Protein AF-A0A365QSW8-F1 (afdb_monomer)

Radius of gyration: 16.39 Å; Cα contacts (8 Å, |Δi|>4): 113; chains: 1; bounding box: 44×19×41 Å

Nearest PDB structures (foldseek):
  6dv5-assembly1_P  TM=6.011E-01  e=3.135E-01  Homo sapiens
  6dv5-assembly1_J  TM=5.999E-01  e=4.322E-01  Homo sapiens
  7d7f-assembly1_A  TM=3.339E-01  e=1.895E+00  Mus musculus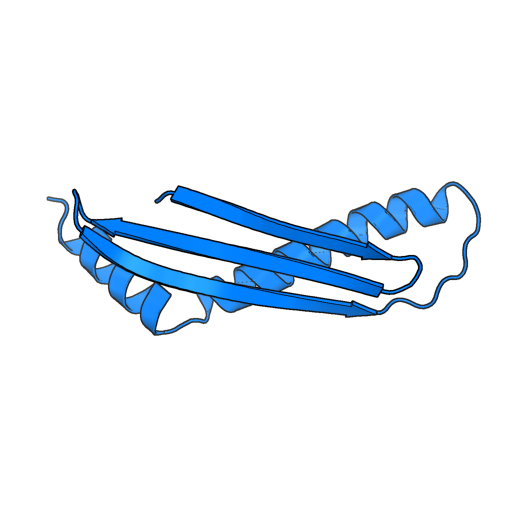
  6yfo-assembly1_AA  TM=3.237E-01  e=4.096E+00  Leviviridae sp.
  7d7f-assembly1_D  TM=4.682E-01  e=8.304E+00  Mus musculus

Organism: NCBI:txid2234132

Solvent-accessible surface area (backbone atoms only — not comparable to full-atom values): 5100 Å² total; per-residue (Å²): 119,54,80,46,80,73,46,80,47,80,49,99,47,37,38,40,41,34,38,35,44,39,36,55,58,90,90,44,77,76,42,79,46,77,49,77,24,76,50,75,52,86,78,76,81,56,68,76,56,42,58,54,50,50,53,52,49,54,51,50,45,51,51,49,41,48,48,56,48,70,69,29,65,66,53,50,51,50,52,51,51,55,62,71,70,58,133

Seco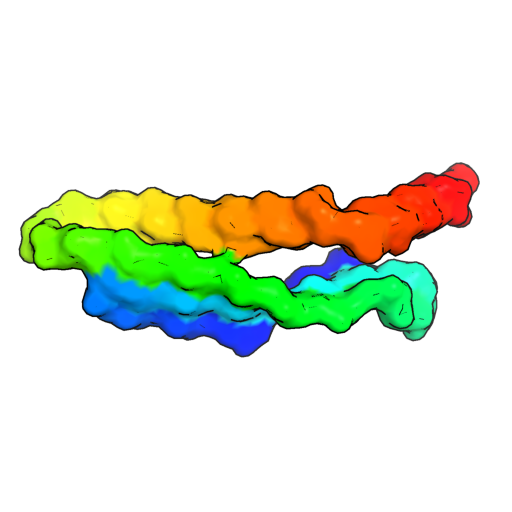ndary structure (DSSP, 8-state):
-EEEEEEEEEETTEEEEEEEEEEEETTEEEEEEEEEEEEE------THHHHHHHHHHHHHHHHHHHHHHHT-HHHHHHHHHHHHS--

Sequence (87 aa):
MTVSLSDVHVLDGHAELAGRFIVSDGRAVVYDKVLRAQTKWDVQFIGGLAAQDGMMQTTAIFQSLLHQLFDDPEFIEVSRKIAMSYP

pLDDT: mean 74.04, std 14.8, range [51.28, 93.69]

Foldseek 3Di:
DDWDFDDWDDDQFKTKGWTWDWDDDPPDTQDTDIFIFMDGDDDPPDPPVVVVVVVVVVVVSVVVRVVVQVPPPSNVVVVVVSVVPPD

Mean predicted aligned error: 9.29 Å

Structure (mmCIF, N/CA/C/O backbone):
data_AF-A0A365QSW8-F1
#
_entry.id   AF-A0A365QSW8-F1
#
loop_
_atom_site.group_PDB
_atom_site.id
_atom_site.type_symbol
_atom_site.label_atom_id
_atom_site.label_alt_id
_atom_site.label_comp_id
_atom_site.label_asym_id
_atom_site.label_entity_id
_atom_site.label_seq_id
_atom_site.pdbx_PDB_ins_code
_atom_site.Cartn_x
_atom_site.Cartn_y
_atom_site.Cartn_z
_atom_site.occupancy
_atom_site.B_iso_or_equiv
_atom_site.auth_seq_id
_atom_site.auth_comp_id
_atom_site.auth_asym_id
_atom_site.auth_atom_id
_atom_site.pdbx_PDB_model_num
ATOM 1 N N . MET A 1 1 ? -2.773 6.023 10.416 1.00 56.81 1 MET A N 1
ATOM 2 C CA . MET A 1 1 ? -2.283 5.103 9.368 1.00 56.81 1 MET A CA 1
ATOM 3 C C . MET A 1 1 ? -0.767 5.066 9.452 1.00 56.81 1 MET A C 1
ATOM 5 O O . MET A 1 1 ? -0.173 6.137 9.424 1.00 56.81 1 MET A O 1
ATOM 9 N N . THR A 1 2 ? -0.159 3.887 9.602 1.00 56.97 2 THR A N 1
ATOM 10 C CA . THR A 1 2 ? 1.303 3.744 9.700 1.00 56.97 2 THR A CA 1
ATOM 11 C C . THR A 1 2 ? 1.782 2.912 8.522 1.00 56.97 2 THR A C 1
ATOM 13 O O . THR A 1 2 ?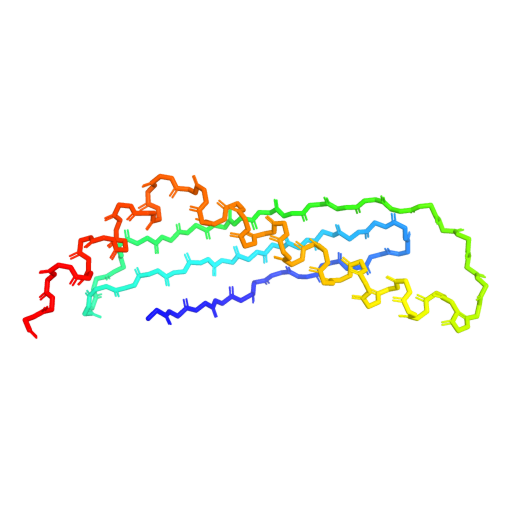 1.412 1.752 8.387 1.00 56.97 2 THR A O 1
ATOM 16 N N . VAL A 1 3 ? 2.591 3.508 7.653 1.00 53.00 3 VAL A N 1
ATOM 17 C CA . VAL A 1 3 ? 3.144 2.819 6.484 1.00 53.00 3 VAL A CA 1
ATOM 18 C C . VAL A 1 3 ? 4.592 2.458 6.781 1.00 53.00 3 VAL A C 1
ATOM 20 O O . VAL A 1 3 ? 5.378 3.338 7.128 1.00 53.00 3 VAL A O 1
ATOM 23 N N . SER A 1 4 ? 4.937 1.177 6.636 1.00 58.75 4 SER A N 1
ATOM 24 C CA . SER A 1 4 ? 6.283 0.670 6.900 1.00 58.75 4 SER A CA 1
ATOM 25 C C . SER A 1 4 ? 6.846 0.012 5.644 1.00 58.75 4 SER A C 1
ATOM 27 O O . SER A 1 4 ? 6.444 -1.081 5.240 1.00 58.75 4 SER A O 1
ATOM 29 N N . LEU A 1 5 ? 7.815 0.672 5.015 1.00 52.19 5 LEU A N 1
ATOM 30 C CA . LEU A 1 5 ? 8.544 0.085 3.898 1.00 52.19 5 LEU A CA 1
ATOM 31 C C . LEU A 1 5 ? 9.426 -1.048 4.431 1.00 52.19 5 LEU A C 1
ATOM 33 O O . LEU A 1 5 ? 10.239 -0.820 5.323 1.00 52.19 5 LEU A O 1
ATOM 37 N N . SER A 1 6 ? 9.205 -2.268 3.945 1.00 56.28 6 SER A N 1
ATOM 38 C CA . SER A 1 6 ? 9.845 -3.459 4.518 1.00 56.28 6 SER A CA 1
ATOM 39 C C . SER A 1 6 ? 11.033 -3.929 3.696 1.00 56.28 6 SER A C 1
ATOM 41 O O . SER A 1 6 ? 11.985 -4.432 4.278 1.00 56.28 6 SER A O 1
ATOM 43 N N . ASP A 1 7 ? 10.989 -3.754 2.371 1.00 54.81 7 ASP A N 1
ATOM 44 C CA . ASP A 1 7 ? 12.025 -4.286 1.497 1.00 54.81 7 ASP A CA 1
ATOM 45 C C . ASP A 1 7 ? 12.163 -3.461 0.205 1.00 54.81 7 ASP A C 1
ATOM 47 O O . ASP A 1 7 ? 11.175 -3.156 -0.470 1.00 54.81 7 ASP A O 1
ATOM 51 N N . VAL A 1 8 ? 13.397 -3.076 -0.132 1.00 54.25 8 VAL A N 1
ATOM 52 C CA . VAL A 1 8 ? 13.726 -2.314 -1.345 1.00 54.25 8 VAL A CA 1
ATOM 53 C C . VAL A 1 8 ? 14.932 -2.964 -2.003 1.00 54.25 8 VAL A C 1
ATOM 55 O O . VAL A 1 8 ? 16.036 -2.897 -1.466 1.00 54.25 8 VAL A O 1
ATOM 58 N N . HIS A 1 9 ? 14.734 -3.548 -3.181 1.00 51.28 9 HIS A N 1
ATOM 59 C CA . HIS A 1 9 ? 15.811 -4.115 -3.982 1.00 51.28 9 HIS A CA 1
ATOM 60 C C . HIS A 1 9 ? 15.897 -3.373 -5.319 1.00 51.28 9 HIS A C 1
ATOM 62 O O . HIS A 1 9 ? 15.066 -3.551 -6.208 1.00 51.28 9 HIS A O 1
ATOM 68 N N . VAL A 1 10 ? 16.927 -2.536 -5.473 1.00 52.84 10 VAL A N 1
ATOM 69 C CA . VAL A 1 10 ? 17.251 -1.864 -6.740 1.00 52.84 10 VAL A CA 1
ATOM 70 C C . VAL A 1 10 ? 18.521 -2.503 -7.295 1.00 52.84 10 VAL A C 1
ATOM 72 O O . VAL A 1 10 ? 19.592 -2.347 -6.715 1.00 52.84 10 VAL A O 1
ATOM 75 N N . LEU A 1 11 ? 18.395 -3.254 -8.389 1.00 52.50 11 LEU A N 1
ATOM 76 C CA . LEU A 1 11 ? 19.512 -3.850 -9.126 1.00 52.50 11 LEU A CA 1
ATOM 77 C C . LEU A 1 11 ? 19.599 -3.192 -10.511 1.00 52.50 11 LEU A C 1
ATOM 79 O O . LEU A 1 11 ? 18.591 -2.734 -11.052 1.00 52.50 11 LEU A O 1
ATOM 83 N N . ASP A 1 12 ? 20.793 -3.136 -11.103 1.00 54.91 12 ASP A N 1
ATOM 84 C CA . ASP A 1 12 ? 20.986 -2.555 -12.437 1.00 54.91 12 ASP A CA 1
ATOM 85 C C . ASP A 1 12 ? 20.065 -3.240 -13.473 1.00 54.91 12 ASP A C 1
ATOM 87 O O . ASP A 1 12 ? 20.239 -4.410 -13.811 1.00 54.91 12 ASP A O 1
ATOM 91 N N . GLY A 1 13 ? 19.047 -2.510 -13.953 1.00 53.38 13 GLY A N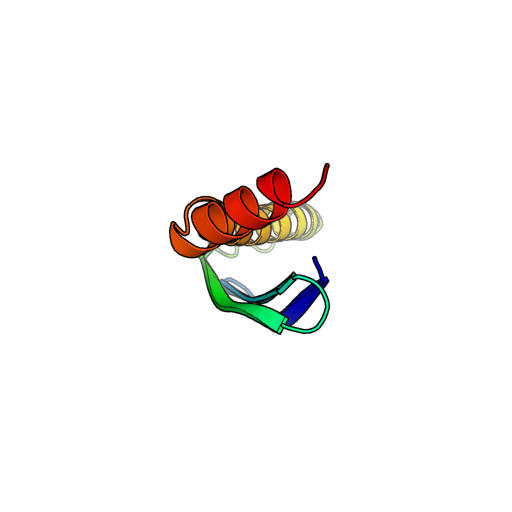 1
ATOM 92 C CA . GLY A 1 13 ? 18.073 -2.965 -14.961 1.00 53.38 13 GLY A CA 1
ATOM 93 C C . GLY A 1 13 ? 16.759 -3.564 -14.430 1.00 53.38 13 GLY A C 1
ATOM 94 O O . GLY A 1 13 ? 15.864 -3.860 -15.227 1.00 53.38 13 GLY A O 1
ATOM 95 N N . HIS A 1 14 ? 16.599 -3.730 -13.113 1.00 59.91 14 HIS A N 1
ATOM 96 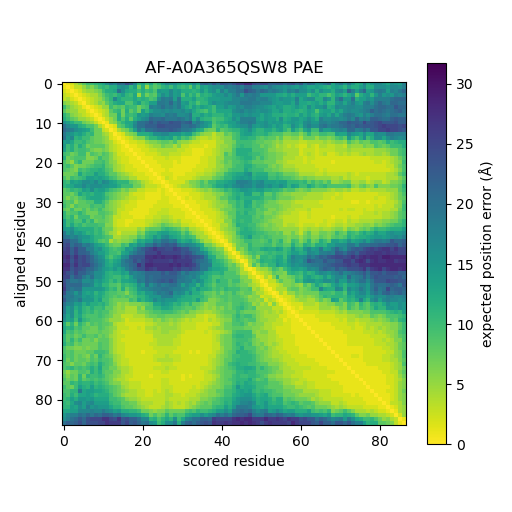C CA . HIS A 1 14 ? 15.352 -4.193 -12.493 1.00 59.91 14 HIS A CA 1
ATOM 97 C C . HIS A 1 14 ? 15.209 -3.655 -11.066 1.00 59.91 14 HIS A C 1
ATOM 99 O O . HIS A 1 14 ? 16.097 -3.837 -10.234 1.00 59.91 14 HIS A O 1
ATOM 105 N N . ALA A 1 15 ? 14.060 -3.061 -10.749 1.00 65.88 15 ALA A N 1
ATOM 106 C CA . ALA A 1 15 ? 13.720 -2.701 -9.378 1.00 65.88 15 ALA A CA 1
ATOM 107 C C . ALA A 1 15 ? 12.525 -3.525 -8.898 1.00 65.88 15 ALA A C 1
ATOM 109 O O . ALA A 1 15 ? 11.502 -3.624 -9.578 1.00 65.88 15 ALA A O 1
ATOM 110 N N . GLU A 1 16 ? 12.666 -4.096 -7.706 1.00 71.56 16 GLU A N 1
ATOM 111 C CA . GLU A 1 16 ? 11.580 -4.687 -6.936 1.00 71.56 16 GLU A CA 1
ATOM 112 C C . GLU A 1 16 ? 11.374 -3.849 -5.674 1.00 71.56 16 GLU A C 1
ATOM 114 O O . GLU A 1 16 ? 12.305 -3.575 -4.910 1.00 71.56 16 GLU A O 1
ATOM 119 N N . LEU A 1 17 ? 10.133 -3.435 -5.453 1.00 78.19 17 LEU A N 1
ATOM 120 C CA . LEU A 1 17 ? 9.731 -2.686 -4.277 1.00 78.19 17 LEU A CA 1
ATOM 121 C C . LEU A 1 17 ? 8.635 -3.452 -3.548 1.00 78.19 17 LEU A C 1
ATOM 123 O O . LEU A 1 17 ? 7.566 -3.686 -4.116 1.00 78.19 17 LEU A O 1
ATOM 127 N N . ALA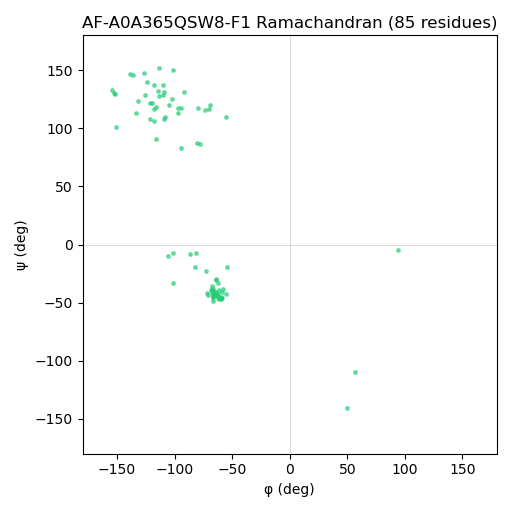 A 1 18 ? 8.880 -3.790 -2.281 1.00 81.31 18 ALA A N 1
ATOM 128 C CA . ALA A 1 18 ? 7.884 -4.401 -1.415 1.00 81.31 18 ALA A CA 1
ATOM 129 C C . ALA A 1 18 ? 7.555 -3.486 -0.225 1.00 81.31 18 ALA A C 1
ATOM 131 O O . ALA A 1 18 ? 8.391 -3.177 0.630 1.00 81.31 18 ALA A O 1
ATOM 132 N N . GLY A 1 19 ? 6.296 -3.062 -0.143 1.00 81.38 19 GLY A N 1
ATOM 133 C CA . GLY A 1 19 ? 5.787 -2.257 0.965 1.00 81.38 19 GLY A CA 1
ATOM 134 C C . GLY A 1 19 ? 4.835 -3.061 1.832 1.00 81.38 19 GLY A C 1
ATOM 135 O O . GLY A 1 19 ? 3.909 -3.675 1.305 1.00 81.38 19 GLY A O 1
ATOM 136 N N . ARG A 1 20 ? 5.030 -3.034 3.157 1.00 87.44 20 ARG A N 1
ATOM 137 C CA . ARG A 1 20 ? 4.036 -3.535 4.109 1.00 87.44 20 ARG A CA 1
ATOM 138 C C . ARG A 1 20 ? 3.167 -2.376 4.574 1.00 87.44 20 ARG A C 1
ATOM 140 O O . ARG A 1 20 ? 3.627 -1.420 5.198 1.00 87.44 20 ARG A O 1
ATOM 147 N N . PHE A 1 21 ? 1.890 -2.471 4.267 1.00 86.88 21 PHE A N 1
ATOM 148 C CA . PHE A 1 21 ? 0.904 -1.457 4.576 1.00 86.88 21 PHE A CA 1
ATOM 149 C C . PHE A 1 21 ? 0.060 -1.941 5.744 1.00 86.88 21 PHE A C 1
ATOM 151 O O . PHE A 1 21 ? -0.583 -2.985 5.653 1.00 86.88 21 PHE A O 1
ATOM 158 N N . ILE A 1 22 ? 0.086 -1.176 6.837 1.00 88.62 22 ILE A N 1
ATOM 159 C CA . ILE A 1 22 ? -0.638 -1.496 8.063 1.00 88.62 22 ILE A CA 1
ATOM 160 C C . ILE A 1 22 ? -1.630 -0.367 8.350 1.00 88.62 22 ILE A C 1
ATOM 162 O O . ILE A 1 22 ? -1.262 0.801 8.514 1.00 88.62 22 ILE A O 1
ATOM 166 N N . VAL A 1 23 ? -2.912 -0.711 8.431 1.00 86.94 23 VAL A N 1
ATOM 167 C CA . VAL A 1 23 ? -3.952 0.205 8.906 1.00 86.94 23 VAL A CA 1
ATOM 168 C C . VAL A 1 23 ? -4.437 -0.283 10.258 1.00 86.94 23 VAL A C 1
ATOM 170 O O . VAL A 1 23 ? -4.812 -1.444 10.425 1.00 86.94 23 VAL A O 1
ATOM 173 N N . SER A 1 24 ? -4.440 0.633 11.220 1.00 85.81 24 SER A N 1
ATOM 174 C CA . SER A 1 24 ? -4.931 0.387 12.569 1.00 85.81 24 SER A CA 1
ATOM 175 C C . SER A 1 24 ? -6.116 1.296 12.861 1.00 85.81 24 SER A C 1
ATOM 177 O O . SER A 1 24 ? -6.061 2.489 12.553 1.00 85.81 24 SER A O 1
ATOM 179 N N . ASP A 1 25 ? -7.141 0.731 13.491 1.00 83.56 25 ASP A N 1
ATOM 180 C CA . ASP A 1 25 ? -8.247 1.455 14.109 1.00 83.56 25 ASP A CA 1
ATOM 181 C C . ASP A 1 25 ? -8.113 1.340 15.636 1.00 83.56 25 ASP A C 1
ATOM 183 O O . ASP A 1 25 ? -8.220 0.259 16.227 1.00 83.56 25 ASP A O 1
ATOM 187 N N . GLY A 1 26 ? -7.745 2.446 16.283 1.00 83.44 26 GLY A N 1
ATOM 188 C CA . GLY A 1 26 ? -7.327 2.446 17.683 1.00 83.44 26 GLY A CA 1
ATOM 189 C C . GLY A 1 26 ? -6.151 1.491 17.939 1.00 83.44 26 GLY A C 1
ATOM 190 O O . GLY A 1 26 ? -5.021 1.757 17.531 1.00 83.44 26 GLY A O 1
ATOM 191 N N . ARG A 1 27 ? -6.410 0.385 18.652 1.00 82.94 27 ARG A N 1
ATOM 192 C CA . ARG A 1 27 ? -5.413 -0.662 18.970 1.00 82.94 27 ARG A CA 1
ATOM 193 C C . ARG A 1 27 ? -5.519 -1.902 18.078 1.00 82.94 27 ARG A C 1
ATOM 195 O O . ARG A 1 27 ? -4.669 -2.781 18.183 1.00 82.94 27 ARG A O 1
ATOM 202 N N . ALA A 1 28 ? -6.550 -1.997 17.241 1.00 85.06 28 ALA A N 1
ATOM 203 C CA . ALA A 1 28 ? -6.760 -3.139 16.365 1.00 85.06 28 ALA A CA 1
ATOM 204 C C . ALA A 1 28 ? -6.095 -2.889 15.009 1.00 85.06 28 ALA A C 1
ATOM 206 O O . ALA A 1 28 ? -6.292 -1.837 14.405 1.00 85.06 28 ALA A O 1
ATOM 207 N N . VAL A 1 29 ? -5.321 -3.859 14.518 1.00 89.44 29 VAL A N 1
ATOM 208 C CA . VAL A 1 29 ? -4.869 -3.871 13.122 1.00 89.44 29 VAL A CA 1
ATOM 209 C C . VAL A 1 29 ? -6.025 -4.390 12.278 1.00 89.44 29 VAL A C 1
ATOM 211 O O . VAL A 1 29 ? -6.477 -5.514 12.477 1.00 89.44 29 VAL A O 1
ATOM 214 N N . VAL A 1 30 ? -6.520 -3.552 11.374 1.00 90.56 30 VAL A N 1
ATOM 215 C CA . VAL A 1 30 ? -7.674 -3.856 10.514 1.00 90.56 30 VAL A CA 1
ATOM 216 C C . VAL A 1 30 ? -7.267 -4.139 9.072 1.00 90.56 30 VAL A C 1
ATOM 218 O O . VAL A 1 30 ? -8.090 -4.596 8.292 1.00 90.56 30 VAL A O 1
ATOM 221 N N . TYR A 1 31 ? -6.004 -3.889 8.728 1.00 91.50 31 TYR A N 1
ATOM 222 C CA . TYR A 1 31 ? -5.409 -4.234 7.443 1.00 91.50 31 TYR A CA 1
ATOM 223 C C . TYR A 1 31 ? -3.901 -4.387 7.608 1.00 91.50 31 TYR A C 1
ATOM 225 O O . TYR A 1 31 ? -3.256 -3.536 8.222 1.00 91.50 31 TYR A O 1
ATOM 233 N N . ASP A 1 32 ? -3.350 -5.463 7.059 1.00 91.81 32 ASP A N 1
ATOM 234 C CA . ASP A 1 32 ? -1.921 -5.760 7.068 1.00 91.81 32 ASP A CA 1
ATOM 235 C C . ASP A 1 32 ? -1.573 -6.573 5.822 1.00 91.81 32 ASP A C 1
ATOM 237 O O . ASP A 1 32 ? -1.835 -7.776 5.753 1.00 91.81 32 ASP A O 1
ATOM 241 N N . LYS A 1 33 ? -1.016 -5.903 4.814 1.00 89.81 33 LYS A N 1
ATOM 242 C CA . LYS A 1 33 ? -0.631 -6.546 3.556 1.00 89.81 33 LYS A CA 1
ATOM 243 C C . LYS A 1 33 ? 0.733 -6.100 3.086 1.00 89.81 33 LYS A C 1
ATOM 245 O O . LYS A 1 33 ? 1.106 -4.937 3.212 1.00 89.81 33 LYS A O 1
ATOM 250 N N . VAL A 1 34 ? 1.444 -7.034 2.465 1.00 89.12 34 VAL A N 1
ATOM 251 C CA . VAL A 1 34 ? 2.650 -6.747 1.692 1.00 89.12 34 VAL A CA 1
ATOM 252 C C . VAL A 1 34 ? 2.261 -6.661 0.224 1.00 89.12 34 VAL A C 1
ATOM 254 O O . VAL A 1 34 ? 1.807 -7.649 -0.349 1.00 89.12 34 VAL A O 1
ATOM 257 N N . LEU A 1 35 ? 2.451 -5.491 -0.376 1.00 87.25 35 LEU A N 1
ATOM 258 C CA . LEU A 1 35 ? 2.291 -5.280 -1.813 1.00 87.25 35 LEU A CA 1
ATOM 259 C C . LEU A 1 35 ? 3.663 -5.261 -2.477 1.00 87.25 35 LEU A C 1
ATOM 261 O O . LEU A 1 35 ? 4.652 -4.875 -1.848 1.00 87.25 35 LEU A O 1
ATOM 265 N N . ARG A 1 36 ? 3.719 -5.694 -3.738 1.00 85.69 36 ARG A N 1
ATOM 266 C CA . ARG A 1 36 ? 4.957 -5.806 -4.511 1.00 85.69 36 ARG A CA 1
ATOM 267 C C . ARG A 1 36 ? 4.771 -5.179 -5.882 1.00 85.69 36 ARG A C 1
ATOM 269 O O . ARG A 1 36 ? 3.912 -5.596 -6.659 1.00 85.69 36 ARG A O 1
ATOM 276 N N . ALA A 1 37 ? 5.626 -4.217 -6.186 1.00 81.50 37 ALA A N 1
ATOM 277 C CA . ALA A 1 37 ? 5.763 -3.653 -7.513 1.00 81.50 37 ALA A CA 1
ATOM 278 C C . ALA A 1 37 ? 7.110 -4.091 -8.094 1.00 81.50 37 ALA A C 1
ATOM 280 O O . ALA A 1 37 ? 8.126 -4.083 -7.402 1.00 81.50 37 ALA A O 1
ATOM 281 N N . GLN A 1 38 ? 7.102 -4.469 -9.367 1.00 74.25 38 GLN A N 1
ATOM 282 C CA . GLN A 1 38 ? 8.298 -4.813 -10.127 1.00 74.25 38 GLN A CA 1
ATOM 283 C C . GLN A 1 38 ? 8.353 -3.931 -11.369 1.00 74.25 38 GLN A C 1
ATOM 285 O O . GLN A 1 38 ? 7.326 -3.694 -12.009 1.00 74.25 38 GLN A O 1
ATOM 290 N N . THR A 1 39 ? 9.539 -3.454 -11.723 1.00 68.56 39 THR A N 1
ATOM 291 C CA . THR A 1 39 ? 9.769 -2.770 -12.994 1.00 68.56 39 THR A CA 1
ATOM 292 C C . THR A 1 39 ? 11.092 -3.219 -13.594 1.00 68.56 39 THR A C 1
ATOM 294 O O . THR A 1 39 ? 12.055 -3.514 -12.883 1.00 68.56 39 THR A O 1
ATOM 297 N N . LYS A 1 40 ? 11.134 -3.266 -14.922 1.00 63.19 40 LYS A N 1
ATOM 298 C CA . LYS A 1 40 ? 12.313 -3.618 -15.707 1.00 63.19 40 LYS A CA 1
ATOM 299 C C . LYS A 1 40 ? 12.560 -2.497 -16.704 1.00 63.19 40 LYS A C 1
ATOM 301 O O . LYS A 1 40 ? 11.642 -2.133 -17.436 1.00 63.19 40 LYS A O 1
ATOM 306 N N . TRP A 1 41 ? 13.782 -1.979 -16.760 1.00 66.56 41 TRP A N 1
ATOM 307 C CA . TRP A 1 41 ? 14.172 -0.979 -17.753 1.00 66.56 41 TRP A CA 1
ATOM 308 C C . TRP A 1 41 ? 15.421 -1.424 -18.510 1.00 66.56 41 TRP A C 1
ATOM 310 O O . TRP A 1 41 ? 16.285 -2.117 -17.974 1.00 66.56 41 TRP A O 1
ATOM 320 N N . ASP A 1 42 ? 15.497 -1.032 -19.779 1.00 56.03 42 ASP A N 1
ATOM 321 C CA . ASP A 1 42 ? 16.644 -1.309 -20.636 1.00 56.03 42 ASP A CA 1
ATOM 322 C C . ASP A 1 42 ? 17.808 -0.402 -20.212 1.00 56.03 42 ASP A C 1
ATOM 324 O O . ASP A 1 42 ? 17.709 0.826 -20.245 1.00 56.03 42 ASP A O 1
ATOM 328 N N . VAL A 1 43 ? 18.897 -0.997 -19.727 1.00 52.47 43 VAL A N 1
ATOM 329 C CA . VAL A 1 43 ? 20.044 -0.265 -19.176 1.00 52.47 43 VAL A CA 1
ATOM 330 C C . VAL A 1 43 ? 20.932 0.240 -20.316 1.00 52.47 43 VAL A C 1
ATOM 332 O O . VAL A 1 43 ? 21.899 -0.406 -20.707 1.00 52.47 43 VAL A O 1
ATOM 335 N N . GLN A 1 44 ? 20.631 1.426 -20.847 1.00 55.19 44 GLN A N 1
ATOM 336 C CA . GLN A 1 44 ? 21.609 2.223 -21.597 1.00 55.19 44 GLN A CA 1
ATOM 337 C C . GLN A 1 44 ? 22.266 3.216 -20.633 1.00 55.19 44 GLN A C 1
ATOM 339 O O . GLN A 1 44 ? 21.850 4.361 -20.482 1.00 55.19 44 GLN A O 1
ATOM 344 N N . PHE A 1 45 ? 23.275 2.738 -19.907 1.00 53.91 45 PHE A N 1
ATOM 345 C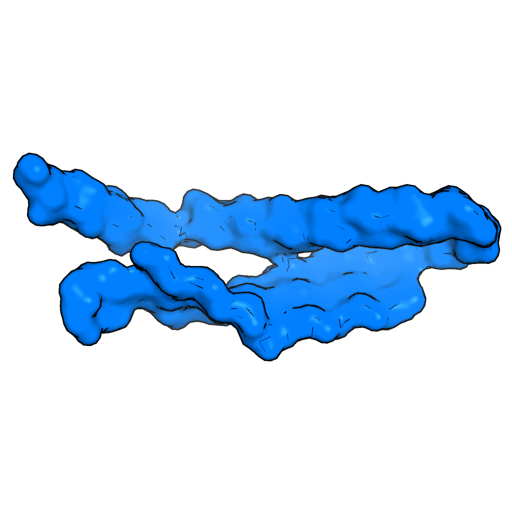 CA . PHE A 1 45 ? 23.926 3.479 -18.827 1.00 53.91 45 PHE A CA 1
ATOM 346 C C . PHE A 1 45 ? 24.898 4.535 -19.391 1.00 53.91 45 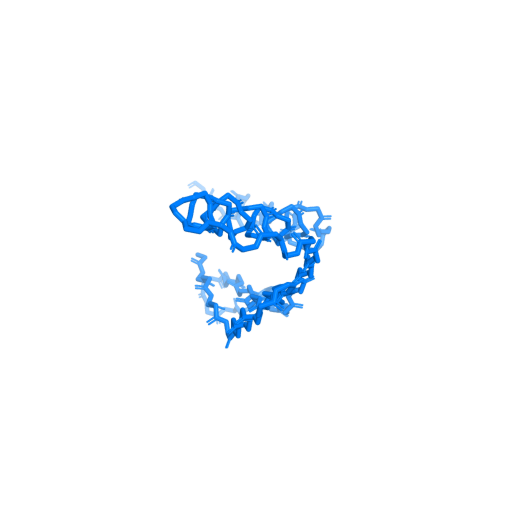PHE A C 1
ATOM 348 O O . PHE A 1 45 ? 26.087 4.274 -19.564 1.00 53.91 45 PHE A O 1
ATOM 355 N N . ILE A 1 46 ? 24.404 5.739 -19.704 1.00 51.78 46 ILE A N 1
ATOM 356 C CA . ILE A 1 46 ? 25.234 6.888 -20.115 1.00 51.78 46 ILE A CA 1
ATOM 357 C C . ILE A 1 46 ? 25.106 8.017 -19.077 1.00 51.78 46 ILE A C 1
ATOM 359 O O . ILE A 1 46 ? 24.251 8.893 -19.190 1.00 51.78 46 ILE A O 1
ATOM 363 N N . GLY A 1 47 ? 25.985 8.025 -18.069 1.00 58.41 47 GLY A N 1
ATOM 364 C CA . GLY A 1 47 ? 26.223 9.182 -17.187 1.00 58.41 47 GLY A CA 1
ATOM 365 C C . GLY A 1 47 ? 24.965 9.827 -16.579 1.00 58.41 47 GLY A C 1
ATOM 366 O O . GLY A 1 47 ? 24.043 9.130 -16.180 1.00 58.41 47 GLY A O 1
ATOM 367 N N . GLY A 1 48 ? 24.919 11.164 -16.490 1.00 56.38 48 GLY A N 1
ATOM 368 C CA . GLY A 1 48 ? 23.854 11.929 -15.811 1.00 56.38 48 GLY A CA 1
ATOM 369 C C . GLY A 1 48 ? 22.407 11.644 -16.251 1.00 56.38 48 GLY A C 1
ATOM 370 O O . GLY A 1 48 ? 21.496 11.887 -15.462 1.00 56.38 48 GLY A O 1
ATOM 371 N N . LEU A 1 49 ? 22.188 11.061 -17.439 1.00 56.31 49 LEU A N 1
ATOM 372 C CA . LEU A 1 49 ? 20.873 10.563 -17.866 1.00 56.31 49 LEU A CA 1
ATOM 373 C C . LEU A 1 49 ? 20.415 9.373 -17.008 1.00 56.31 49 LEU A C 1
ATOM 375 O O . LEU A 1 49 ? 19.266 9.339 -16.588 1.00 56.31 49 LEU A O 1
ATOM 379 N N . ALA A 1 50 ? 21.329 8.479 -16.619 1.00 58.84 50 ALA A N 1
ATOM 380 C CA . ALA A 1 50 ? 21.027 7.334 -15.758 1.00 58.84 50 ALA A CA 1
ATOM 381 C C . ALA A 1 50 ? 20.567 7.747 -14.346 1.00 58.84 50 ALA A C 1
ATOM 383 O O . ALA A 1 50 ? 19.755 7.056 -13.738 1.00 58.84 50 ALA A O 1
ATOM 384 N N . ALA A 1 51 ? 21.044 8.883 -13.820 1.00 57.25 51 ALA A N 1
ATOM 385 C CA . ALA A 1 51 ? 20.584 9.404 -12.530 1.00 57.25 51 ALA A CA 1
ATOM 386 C C . ALA A 1 51 ? 19.156 9.970 -12.618 1.00 57.25 51 ALA A C 1
ATOM 388 O O . ALA A 1 51 ? 18.333 9.716 -11.737 1.00 57.25 51 ALA A O 1
ATOM 389 N N . GLN A 1 52 ? 18.845 10.707 -13.692 1.00 60.91 52 GLN A N 1
ATOM 390 C CA . GLN A 1 52 ? 17.494 11.219 -13.938 1.00 60.91 52 GLN A CA 1
ATOM 391 C C . GLN A 1 52 ? 16.511 10.079 -14.211 1.00 60.91 52 GLN A C 1
ATOM 393 O O . GLN A 1 52 ? 15.433 10.046 -13.616 1.00 60.91 52 GLN A O 1
ATOM 398 N N . ASP A 1 53 ? 16.912 9.112 -15.035 1.00 62.41 53 ASP A N 1
ATOM 399 C CA . ASP A 1 53 ? 16.138 7.907 -15.305 1.00 62.41 53 ASP A CA 1
ATOM 400 C C . ASP A 1 53 ? 15.935 7.106 -14.018 1.00 62.41 53 ASP A C 1
ATOM 402 O O . ASP A 1 53 ? 14.803 6.787 -13.679 1.00 62.41 53 ASP A O 1
ATOM 406 N N . GLY A 1 54 ? 16.978 6.888 -13.213 1.00 60.41 54 GLY A N 1
ATOM 407 C CA . GLY A 1 54 ? 16.866 6.222 -11.913 1.00 60.41 54 GLY A CA 1
ATOM 408 C C . GLY A 1 54 ? 15.859 6.889 -10.966 1.00 60.41 54 GLY A C 1
ATOM 409 O O . GLY A 1 54 ? 15.049 6.198 -10.344 1.00 60.41 54 GLY A O 1
ATOM 410 N N . MET A 1 55 ? 15.834 8.226 -10.888 1.00 65.31 55 MET A N 1
ATOM 411 C CA . MET A 1 55 ? 14.842 8.965 -10.090 1.00 65.31 55 MET A CA 1
ATOM 412 C C . MET A 1 55 ? 13.417 8.829 -10.642 1.00 65.31 55 MET A C 1
ATOM 414 O O . MET A 1 55 ? 12.473 8.613 -9.872 1.00 65.31 55 MET A O 1
ATOM 418 N N . MET A 1 56 ? 13.245 8.933 -11.963 1.00 66.69 56 MET A N 1
ATOM 419 C CA . MET A 1 56 ? 11.942 8.753 -12.611 1.00 66.69 56 MET A CA 1
ATOM 420 C C . MET A 1 56 ? 11.416 7.331 -12.408 1.00 66.69 56 MET A C 1
ATOM 422 O O . MET A 1 56 ? 10.257 7.152 -12.040 1.00 66.69 56 MET A O 1
ATOM 426 N N . GLN A 1 57 ? 12.273 6.323 -12.558 1.00 66.44 57 GLN A N 1
ATOM 427 C CA . GLN A 1 57 ? 11.909 4.920 -12.384 1.00 66.44 57 GLN A CA 1
ATOM 428 C C . GLN A 1 57 ? 11.595 4.578 -10.922 1.00 66.44 57 GLN A C 1
ATOM 430 O O . GLN A 1 57 ? 10.623 3.875 -10.648 1.00 66.44 57 GLN A O 1
ATOM 435 N N . THR A 1 58 ? 12.350 5.137 -9.972 1.00 67.38 58 THR A N 1
ATOM 436 C CA . THR A 1 58 ? 12.052 5.013 -8.533 1.00 67.38 58 THR A CA 1
ATOM 437 C C . THR A 1 58 ? 10.695 5.638 -8.194 1.00 67.38 58 THR A C 1
ATOM 439 O O . THR A 1 58 ? 9.912 5.079 -7.427 1.00 67.38 58 THR A O 1
ATOM 442 N N . THR A 1 59 ? 10.371 6.777 -8.809 1.00 75.69 59 THR A N 1
ATOM 443 C CA . THR A 1 59 ? 9.056 7.412 -8.649 1.00 75.69 59 THR A CA 1
ATOM 444 C C . THR A 1 59 ? 7.949 6.542 -9.251 1.00 75.69 59 THR A C 1
ATOM 446 O O . THR A 1 59 ? 6.920 6.335 -8.613 1.00 75.69 59 THR A O 1
ATOM 449 N N . ALA A 1 60 ? 8.169 5.975 -10.440 1.00 78.06 60 ALA A N 1
ATOM 450 C CA . ALA A 1 60 ? 7.192 5.145 -11.144 1.00 78.06 60 ALA A CA 1
ATOM 451 C C . ALA A 1 60 ? 6.886 3.820 -10.421 1.00 78.06 60 ALA A C 1
ATOM 453 O O . ALA A 1 60 ? 5.721 3.425 -10.320 1.00 78.06 60 ALA A O 1
ATOM 454 N N . ILE A 1 61 ? 7.900 3.137 -9.874 1.00 78.44 61 ILE A N 1
ATOM 455 C CA . ILE A 1 61 ? 7.682 1.899 -9.108 1.00 78.44 61 ILE A CA 1
ATOM 456 C C . ILE A 1 61 ? 6.946 2.180 -7.792 1.00 78.44 61 ILE A C 1
ATOM 458 O O . ILE A 1 61 ? 6.060 1.418 -7.404 1.00 78.44 61 ILE A O 1
ATOM 462 N N . PHE A 1 62 ? 7.230 3.316 -7.148 1.00 80.44 62 PHE A N 1
ATOM 463 C CA . PHE A 1 62 ? 6.500 3.750 -5.960 1.00 80.44 62 PHE A CA 1
ATOM 464 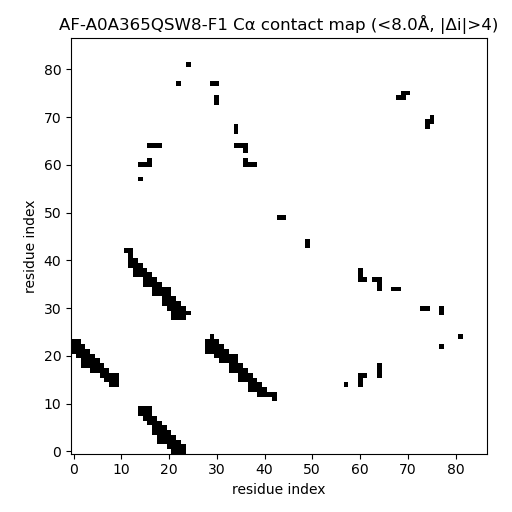C C . PHE A 1 62 ? 5.042 4.107 -6.281 1.00 80.44 62 PHE A C 1
ATOM 466 O O . PHE A 1 62 ? 4.133 3.664 -5.582 1.00 80.44 62 PHE A O 1
ATOM 473 N N . GLN A 1 63 ? 4.794 4.841 -7.371 1.00 84.94 63 GLN A N 1
ATOM 474 C CA . GLN A 1 63 ? 3.440 5.125 -7.860 1.00 84.94 63 GLN A CA 1
ATOM 475 C C . GLN A 1 63 ? 2.670 3.841 -8.183 1.00 84.94 63 GLN A C 1
ATOM 477 O O . GLN A 1 63 ? 1.503 3.730 -7.822 1.00 84.94 63 GLN A O 1
ATOM 482 N N . SER A 1 64 ? 3.327 2.852 -8.792 1.00 85.56 64 SER A N 1
ATOM 483 C CA . SER A 1 64 ? 2.721 1.546 -9.084 1.00 85.56 64 SER A CA 1
ATOM 484 C C . SER A 1 64 ? 2.306 0.818 -7.806 1.00 85.56 64 SER A C 1
ATOM 486 O O . SER A 1 64 ? 1.206 0.276 -7.732 1.00 85.56 64 SER A O 1
ATOM 488 N N . LEU A 1 65 ? 3.155 0.850 -6.776 1.00 85.50 65 LEU A N 1
ATOM 489 C CA . LEU A 1 65 ? 2.845 0.273 -5.471 1.00 85.50 65 LEU A CA 1
ATOM 490 C C . LEU A 1 65 ? 1.663 0.987 -4.794 1.00 85.50 65 LEU A C 1
ATOM 492 O O . LEU A 1 65 ? 0.796 0.338 -4.214 1.00 85.50 65 LEU A O 1
ATOM 496 N N . LEU A 1 66 ? 1.605 2.319 -4.884 1.00 88.31 66 LEU A N 1
ATOM 497 C CA . LEU A 1 66 ? 0.484 3.095 -4.353 1.00 88.31 66 LEU A CA 1
ATOM 498 C C . LEU A 1 66 ? -0.812 2.843 -5.123 1.00 88.31 66 LEU A C 1
ATOM 500 O O . LEU A 1 66 ? -1.854 2.707 -4.493 1.00 88.31 66 LEU A O 1
ATOM 504 N N . HIS A 1 67 ? -0.771 2.739 -6.451 1.00 90.25 67 HIS A N 1
ATOM 505 C CA . HIS A 1 67 ? -1.944 2.349 -7.236 1.00 90.25 67 HIS A CA 1
ATOM 506 C C . HIS A 1 67 ? -2.468 0.978 -6.804 1.00 90.25 67 HIS A C 1
ATOM 508 O O . HIS A 1 67 ? -3.655 0.857 -6.535 1.00 90.25 67 HIS A O 1
ATOM 514 N N . GLN A 1 68 ? -1.593 -0.019 -6.624 1.00 89.94 68 GLN A N 1
ATOM 515 C CA . GLN A 1 68 ? -2.007 -1.325 -6.095 1.00 89.94 68 GLN A CA 1
ATOM 516 C C . GLN A 1 68 ? -2.675 -1.221 -4.718 1.00 89.94 68 GLN A C 1
ATOM 518 O O . GLN A 1 68 ? -3.635 -1.937 -4.456 1.00 89.94 68 GLN A O 1
ATOM 523 N N . LEU A 1 69 ? -2.183 -0.340 -3.840 1.00 90.12 69 LEU A N 1
ATOM 524 C CA . LEU A 1 69 ? -2.794 -0.110 -2.532 1.00 90.12 69 LEU A CA 1
ATOM 525 C C . LEU A 1 69 ? -4.181 0.524 -2.656 1.00 90.12 69 LEU A C 1
ATOM 527 O O . LEU A 1 69 ? -5.119 0.072 -2.008 1.00 90.12 69 LEU A O 1
ATOM 531 N N . PHE A 1 70 ? -4.306 1.582 -3.458 1.00 90.94 70 PHE A N 1
ATOM 532 C CA . PHE A 1 70 ? -5.557 2.324 -3.601 1.00 90.94 70 PHE A CA 1
ATOM 533 C C . PHE A 1 70 ? -6.619 1.571 -4.406 1.00 90.94 70 PHE A C 1
ATOM 535 O O . PHE A 1 70 ? -7.799 1.837 -4.195 1.00 90.94 70 PHE A O 1
ATOM 542 N N . ASP A 1 71 ? -6.220 0.618 -5.250 1.00 93.69 71 ASP A N 1
ATOM 543 C CA . ASP A 1 71 ? -7.120 -0.295 -5.958 1.00 93.69 71 ASP A CA 1
ATOM 544 C C . ASP A 1 71 ? -7.474 -1.549 -5.132 1.00 93.69 71 ASP A C 1
ATOM 546 O O . ASP A 1 71 ? -8.354 -2.317 -5.530 1.00 93.69 71 ASP A O 1
ATOM 550 N N . ASP A 1 72 ? -6.831 -1.781 -3.977 1.00 93.50 72 ASP A N 1
ATOM 551 C CA . ASP A 1 72 ? -7.143 -2.927 -3.118 1.00 93.50 72 ASP A CA 1
ATOM 552 C C . ASP A 1 72 ? -8.528 -2.730 -2.460 1.00 93.50 72 ASP A C 1
ATOM 554 O O . ASP A 1 72 ? -8.722 -1.805 -1.660 1.00 93.50 72 ASP A O 1
ATOM 558 N N . PRO A 1 73 ? -9.517 -3.602 -2.746 1.00 92.62 73 PRO A N 1
ATOM 559 C CA . PRO A 1 73 ? -10.877 -3.437 -2.240 1.00 92.62 73 PRO A CA 1
ATOM 560 C C . PRO A 1 73 ? -10.959 -3.534 -0.713 1.00 92.62 73 PRO A C 1
ATOM 562 O O . PRO A 1 73 ? -11.819 -2.896 -0.107 1.00 92.62 73 PRO A O 1
ATOM 565 N N . GLU A 1 74 ? -10.069 -4.299 -0.078 1.00 91.75 74 GLU A N 1
ATOM 566 C CA . GLU A 1 74 ? -9.990 -4.394 1.377 1.00 91.75 74 GLU A CA 1
ATOM 567 C C . GLU A 1 74 ? -9.452 -3.092 1.964 1.00 91.75 74 GLU A C 1
ATOM 569 O O . GLU A 1 74 ? -10.040 -2.574 2.913 1.00 91.75 74 GLU A O 1
ATOM 574 N N . PHE A 1 75 ? -8.405 -2.517 1.358 1.00 91.31 75 PHE A N 1
ATOM 575 C CA . PHE A 1 75 ? -7.873 -1.215 1.765 1.00 91.31 75 PHE A CA 1
ATOM 576 C C . PHE A 1 75 ? -8.931 -0.107 1.649 1.00 91.31 75 PHE A C 1
ATOM 578 O O . PHE A 1 75 ? -9.112 0.680 2.583 1.00 91.31 75 PHE A O 1
ATOM 585 N N . ILE A 1 76 ? -9.667 -0.064 0.534 1.00 93.00 76 ILE A N 1
ATOM 586 C CA . ILE A 1 76 ? -10.763 0.893 0.318 1.00 93.00 76 ILE A CA 1
ATOM 587 C C . ILE A 1 76 ? -11.841 0.726 1.398 1.00 93.00 76 ILE A C 1
ATOM 589 O O . ILE A 1 76 ? -12.308 1.710 1.977 1.00 93.00 76 ILE A O 1
ATOM 593 N N . GLU A 1 77 ? -12.243 -0.513 1.678 1.00 92.50 77 GLU A N 1
ATOM 594 C CA . GLU A 1 77 ? -13.316 -0.817 2.621 1.00 92.50 77 GLU A CA 1
ATOM 595 C C . GLU A 1 77 ? -12.948 -0.453 4.065 1.00 92.50 77 GLU A C 1
ATOM 597 O O . GLU A 1 77 ? -13.742 0.193 4.757 1.00 92.50 77 GLU A O 1
ATOM 602 N N . VAL A 1 78 ? -11.747 -0.812 4.530 1.00 91.12 78 VAL A N 1
ATOM 603 C CA . VAL A 1 78 ? -11.304 -0.458 5.890 1.00 91.12 78 VAL A CA 1
ATOM 604 C C . VAL A 1 78 ? -11.103 1.048 6.033 1.00 91.12 78 VAL A C 1
ATOM 606 O O . VAL A 1 78 ? -11.497 1.622 7.047 1.00 91.12 78 VAL A O 1
ATOM 609 N N . SER A 1 79 ? -10.570 1.713 5.004 1.00 88.12 79 SER A N 1
ATOM 610 C CA . SER A 1 79 ? -10.359 3.164 5.016 1.00 88.12 79 SER A CA 1
ATOM 611 C C . SER A 1 79 ? -11.689 3.912 5.084 1.00 88.12 79 SER A C 1
ATOM 613 O O . SER A 1 79 ? -11.826 4.862 5.855 1.00 88.12 79 SER A O 1
ATOM 615 N N . ARG A 1 80 ? -12.704 3.443 4.344 1.00 89.00 80 ARG A N 1
ATOM 616 C CA . ARG A 1 80 ? -14.069 3.978 4.408 1.00 89.00 80 ARG A CA 1
ATOM 617 C C . ARG A 1 80 ? -14.680 3.804 5.798 1.00 89.00 80 ARG A C 1
ATOM 619 O O . ARG A 1 80 ? -15.247 4.756 6.326 1.00 89.00 80 ARG A O 1
ATOM 626 N N . LYS A 1 81 ? -14.551 2.615 6.398 1.00 86.69 81 LYS A N 1
ATOM 627 C CA . LYS A 1 81 ? -15.066 2.328 7.748 1.00 86.69 81 LYS A CA 1
ATOM 628 C C . LYS A 1 81 ? -14.449 3.241 8.802 1.00 86.69 81 LYS A C 1
ATOM 630 O O . LYS A 1 81 ? -15.183 3.815 9.597 1.00 86.69 81 LYS A O 1
ATOM 635 N N . ILE A 1 82 ? -13.131 3.430 8.769 1.00 85.31 82 ILE A N 1
ATOM 636 C CA . ILE A 1 82 ? -12.436 4.330 9.700 1.00 85.31 82 ILE A CA 1
ATOM 637 C C . ILE A 1 82 ? -12.902 5.778 9.507 1.00 85.31 82 ILE A C 1
ATOM 639 O O . ILE A 1 82 ? -13.190 6.457 10.489 1.00 85.31 82 ILE A O 1
ATOM 643 N N . ALA A 1 83 ? -13.023 6.243 8.259 1.00 83.19 83 ALA A N 1
ATOM 644 C CA . ALA A 1 83 ? -13.477 7.603 7.963 1.00 83.19 83 ALA A CA 1
ATOM 645 C C . ALA A 1 83 ? -14.913 7.875 8.448 1.00 83.19 83 ALA A C 1
ATOM 647 O O . ALA A 1 83 ? -15.218 8.989 8.855 1.00 83.19 83 ALA A O 1
ATOM 648 N N . MET A 1 84 ? -15.786 6.863 8.426 1.00 79.81 84 MET A N 1
ATOM 649 C CA . MET A 1 84 ? -17.167 6.957 8.920 1.00 79.81 84 MET A CA 1
ATOM 650 C C . MET A 1 84 ? -17.291 6.790 10.444 1.00 79.81 84 MET A C 1
ATOM 652 O O . MET A 1 84 ? -18.302 7.193 11.012 1.00 79.81 84 MET A O 1
ATOM 656 N N . SER A 1 85 ? -16.292 6.200 11.106 1.00 70.19 85 SER A N 1
ATOM 657 C CA . SER A 1 85 ? -16.255 6.021 12.567 1.00 70.19 85 SER A CA 1
ATOM 658 C C . SER A 1 85 ? -15.780 7.262 13.334 1.00 70.19 85 SER A C 1
ATOM 660 O O . SER A 1 85 ? -15.829 7.258 14.565 1.00 70.19 85 SER A O 1
ATOM 662 N N . TYR A 1 86 ? -15.318 8.314 12.649 1.00 55.94 86 TYR A N 1
ATOM 663 C CA . TYR A 1 86 ? -14.902 9.571 13.277 1.00 55.94 86 TYR A CA 1
ATOM 664 C C . TYR A 1 86 ? -16.052 10.602 13.209 1.00 55.94 86 TYR A C 1
ATOM 666 O O . TYR A 1 86 ? -16.417 10.991 12.098 1.00 55.94 86 TYR A O 1
ATOM 674 N N . PRO A 1 87 ? -16.663 11.003 14.343 1.00 53.38 87 PRO A N 1
ATOM 675 C CA . PRO A 1 87 ? -17.682 12.057 14.382 1.00 53.38 87 PRO A CA 1
ATOM 676 C C . PRO A 1 87 ? -17.106 13.466 14.177 1.00 53.38 87 PRO A C 1
ATOM 678 O O . PRO A 1 87 ? -15.908 13.681 14.479 1.00 53.38 87 PRO A O 1
#